Protein AF-C1JI31-F1 (afdb_monomer_lite)

Structure (mmCIF, N/CA/C/O backbone):
data_AF-C1JI31-F1
#
_entry.id   AF-C1JI31-F1
#
loop_
_atom_site.group_PDB
_atom_site.id
_atom_site.type_symbol
_atom_site.label_atom_id
_atom_site.label_alt_id
_atom_site.label_comp_id
_atom_site.label_asym_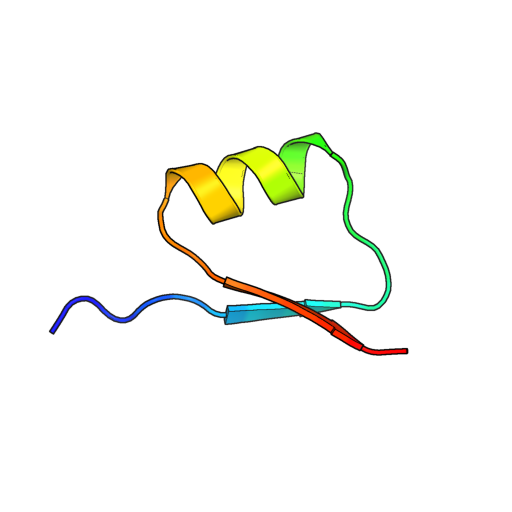id
_atom_site.label_entity_id
_atom_site.label_seq_id
_atom_site.pdbx_PDB_ins_code
_atom_site.Cartn_x
_atom_site.Cartn_y
_atom_site.Cartn_z
_atom_site.occupancy
_atom_site.B_iso_or_equiv
_atom_site.auth_seq_id
_atom_site.auth_comp_id
_atom_site.auth_asym_id
_atom_site.auth_atom_id
_atom_site.pdbx_PDB_model_num
ATOM 1 N N . LEU A 1 1 ? -20.129 -2.614 4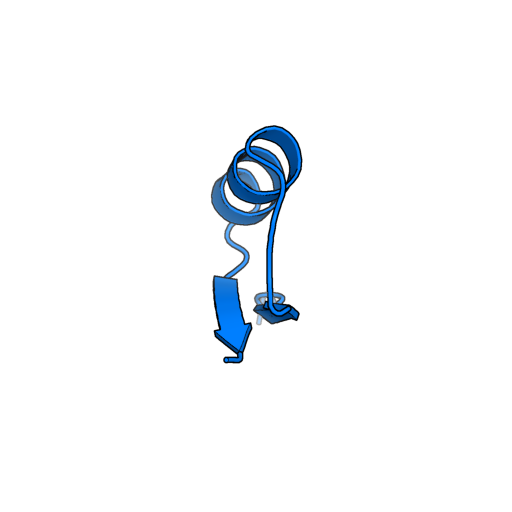.092 1.00 56.16 1 LEU A N 1
ATOM 2 C CA . LEU A 1 1 ? -19.041 -2.982 3.159 1.00 56.16 1 LEU A CA 1
ATOM 3 C C . LEU A 1 1 ? -17.928 -1.941 3.304 1.00 56.16 1 LEU A C 1
ATOM 5 O O . LEU A 1 1 ? -18.042 -0.864 2.732 1.00 56.16 1 LEU A O 1
ATOM 9 N N . THR A 1 2 ? -16.916 -2.181 4.141 1.00 66.25 2 THR A N 1
ATOM 10 C CA . THR A 1 2 ? -15.781 -1.248 4.270 1.00 66.25 2 THR A CA 1
ATOM 11 C C . THR A 1 2 ? -14.961 -1.348 2.991 1.00 66.25 2 THR A C 1
ATOM 13 O O . THR A 1 2 ? -14.383 -2.398 2.713 1.00 66.25 2 THR A O 1
ATOM 16 N N . LYS A 1 3 ? -14.978 -0.303 2.157 1.00 69.50 3 LYS A N 1
ATOM 17 C CA . LYS A 1 3 ? -14.197 -0.291 0.917 1.00 69.50 3 LYS A CA 1
ATOM 18 C C . LYS A 1 3 ? -12.719 -0.212 1.295 1.00 69.50 3 LYS A C 1
ATOM 20 O O . LYS A 1 3 ? -12.278 0.803 1.821 1.00 69.50 3 LYS A O 1
ATOM 25 N N . LYS A 1 4 ? -11.977 -1.293 1.060 1.00 81.88 4 LYS A N 1
ATOM 26 C CA . LYS A 1 4 ? -10.520 -1.296 1.209 1.00 81.88 4 LYS A CA 1
ATOM 27 C C . LYS A 1 4 ? -9.917 -0.476 0.069 1.00 81.88 4 LYS A C 1
ATOM 29 O O . LYS A 1 4 ? -10.266 -0.690 -1.090 1.00 81.88 4 LYS A O 1
ATOM 34 N N . LEU A 1 5 ? -9.069 0.490 0.415 1.00 88.19 5 LEU A N 1
ATOM 35 C CA . LEU A 1 5 ? -8.365 1.336 -0.545 1.00 88.19 5 LEU A CA 1
ATOM 36 C C . LEU A 1 5 ? -7.144 0.580 -1.071 1.00 88.19 5 LEU A C 1
ATOM 38 O O . LEU A 1 5 ? -6.293 0.196 -0.274 1.00 88.19 5 LEU A O 1
ATOM 42 N N . THR A 1 6 ? -7.043 0.406 -2.386 1.00 92.81 6 THR A N 1
ATOM 43 C CA . THR A 1 6 ? -5.829 -0.100 -3.040 1.00 92.81 6 THR A CA 1
ATOM 44 C C . THR A 1 6 ? -5.064 1.076 -3.629 1.00 92.81 6 THR A C 1
ATOM 46 O O . THR A 1 6 ? -5.618 1.833 -4.425 1.00 92.81 6 THR A O 1
ATOM 49 N N . VAL A 1 7 ? -3.802 1.240 -3.235 1.00 93.00 7 VAL A N 1
ATOM 50 C CA . VAL A 1 7 ? -2.925 2.296 -3.748 1.00 93.00 7 VAL A CA 1
ATOM 51 C C . VAL A 1 7 ? -1.889 1.672 -4.671 1.00 93.00 7 VAL A C 1
ATOM 53 O O . VAL A 1 7 ? -1.118 0.811 -4.249 1.00 93.00 7 VAL A O 1
ATOM 56 N N . GLN A 1 8 ? -1.867 2.130 -5.922 1.00 95.00 8 GLN A N 1
ATOM 57 C CA . GLN A 1 8 ? -0.952 1.666 -6.961 1.00 95.00 8 GLN A CA 1
ATOM 58 C C . GLN A 1 8 ? 0.113 2.729 -7.250 1.00 95.00 8 GLN A C 1
ATOM 60 O O . GLN A 1 8 ? -0.229 3.863 -7.582 1.00 95.00 8 GLN A O 1
ATOM 65 N N . ALA A 1 9 ? 1.397 2.385 -7.128 1.00 94.12 9 ALA A N 1
ATOM 66 C CA . ALA A 1 9 ? 2.502 3.272 -7.516 1.00 94.12 9 ALA A CA 1
ATOM 67 C C . ALA A 1 9 ? 3.800 2.498 -7.783 1.00 94.12 9 ALA A C 1
ATOM 69 O O . ALA A 1 9 ? 3.988 1.395 -7.284 1.00 94.12 9 ALA A O 1
ATOM 70 N N . CYS A 1 10 ? 4.751 3.094 -8.505 1.00 94.81 10 CYS A N 1
ATOM 71 C CA . CYS A 1 10 ? 6.046 2.454 -8.774 1.00 94.81 10 CYS A CA 1
ATOM 72 C C . CYS A 1 10 ? 6.945 2.342 -7.537 1.00 94.81 10 CYS A C 1
ATOM 74 O O . CYS A 1 10 ? 7.782 1.446 -7.440 1.00 94.81 10 CYS A O 1
ATOM 76 N N . LYS A 1 11 ? 6.807 3.273 -6.587 1.00 94.25 11 LYS A N 1
ATOM 77 C CA . LYS A 1 11 ? 7.587 3.317 -5.347 1.00 94.25 11 LYS A CA 1
ATOM 78 C C . LYS A 1 11 ? 6.744 3.899 -4.222 1.00 94.25 11 LYS A C 1
ATOM 80 O O . LYS A 1 11 ? 5.943 4.801 -4.438 1.00 94.25 11 LYS A O 1
ATOM 85 N N . PHE A 1 12 ? 7.003 3.425 -3.010 1.00 94.56 12 PHE A N 1
ATOM 86 C CA . PHE A 1 12 ? 6.387 3.921 -1.783 1.00 94.56 12 PHE A CA 1
ATOM 87 C C . PHE A 1 12 ? 7.471 4.204 -0.749 1.00 94.56 12 PHE A C 1
ATOM 89 O O . PHE A 1 12 ? 8.436 3.443 -0.635 1.00 94.56 12 PHE A O 1
ATOM 96 N N . SER A 1 13 ? 7.301 5.271 0.031 1.00 95.75 13 SER A N 1
ATOM 97 C CA . SER A 1 13 ? 8.110 5.481 1.232 1.00 95.75 13 SER A CA 1
ATOM 98 C C . SER A 1 13 ? 7.688 4.494 2.323 1.00 95.75 13 SER A C 1
ATOM 100 O O . SER A 1 13 ? 6.531 4.078 2.372 1.00 95.75 13 SER A O 1
ATOM 102 N N . LYS A 1 14 ? 8.608 4.138 3.229 1.00 95.69 14 LYS A N 1
ATOM 103 C CA . LYS A 1 14 ? 8.308 3.236 4.355 1.00 95.69 14 LYS A CA 1
ATOM 104 C C . LYS A 1 14 ? 7.116 3.737 5.179 1.00 95.69 14 LYS A C 1
ATOM 106 O O . LYS A 1 14 ? 6.156 3.008 5.368 1.00 95.69 14 LYS A O 1
ATOM 111 N N . LYS A 1 15 ? 7.128 5.026 5.536 1.00 96.62 15 LYS A N 1
ATOM 112 C CA . LYS A 1 15 ? 6.038 5.678 6.276 1.00 96.62 15 LYS A CA 1
ATOM 113 C C . LYS A 1 15 ? 4.682 5.538 5.575 1.00 96.62 15 LYS A C 1
ATOM 115 O O . LYS A 1 15 ? 3.681 5.304 6.239 1.00 96.62 15 LYS A O 1
ATOM 120 N N . ALA A 1 16 ? 4.637 5.698 4.250 1.00 94.50 16 ALA A N 1
ATOM 121 C CA . ALA A 1 16 ? 3.393 5.548 3.500 1.00 94.50 16 ALA A CA 1
ATOM 122 C C . ALA A 1 16 ? 2.896 4.097 3.517 1.00 94.50 16 ALA A C 1
ATOM 124 O O . ALA A 1 16 ? 1.703 3.885 3.707 1.00 94.50 16 ALA A O 1
ATOM 125 N N . LYS A 1 17 ? 3.801 3.115 3.376 1.00 94.69 17 LYS A N 1
ATOM 126 C CA . LYS A 1 17 ? 3.433 1.697 3.471 1.00 94.69 17 LYS A CA 1
ATOM 127 C C . LYS A 1 17 ? 2.818 1.368 4.827 1.00 94.69 17 LYS A C 1
ATOM 129 O O . LYS A 1 17 ? 1.704 0.861 4.872 1.00 94.69 17 LYS A O 1
AT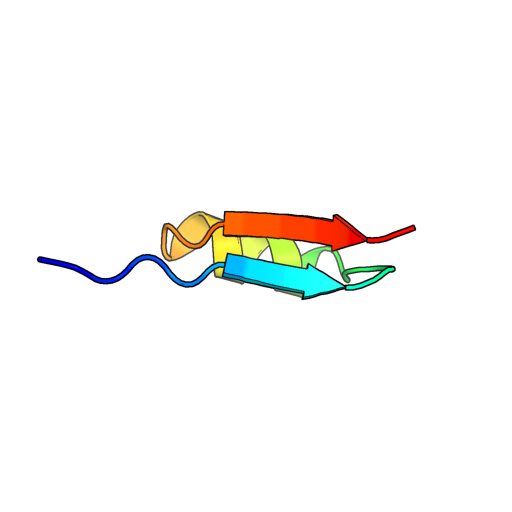OM 134 N N . ASP A 1 18 ? 3.498 1.770 5.899 1.00 95.56 18 ASP A N 1
ATOM 135 C CA . ASP A 1 18 ? 3.068 1.503 7.272 1.00 95.56 18 ASP A CA 1
ATOM 136 C C . ASP A 1 18 ? 1.664 2.077 7.540 1.00 95.56 18 ASP A C 1
ATOM 138 O O . ASP A 1 18 ? 0.811 1.399 8.106 1.00 95.56 18 ASP A O 1
ATOM 142 N N . ILE A 1 19 ? 1.385 3.306 7.086 1.00 95.19 19 ILE A N 1
ATOM 143 C CA . ILE A 1 19 ? 0.064 3.936 7.247 1.00 95.19 19 ILE A CA 1
ATOM 144 C C . ILE A 1 19 ? -1.009 3.184 6.451 1.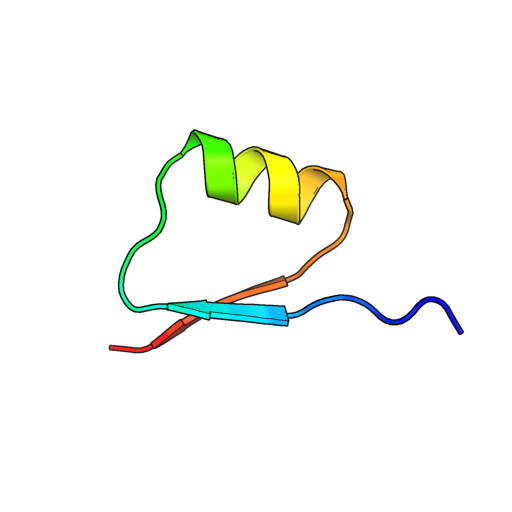00 95.19 19 ILE A C 1
ATOM 146 O O . ILE A 1 19 ? -2.095 2.939 6.977 1.00 95.19 19 ILE A O 1
ATOM 150 N N . ILE A 1 20 ? -0.737 2.834 5.191 1.00 93.00 20 ILE A N 1
ATOM 151 C CA . ILE A 1 20 ? -1.721 2.163 4.329 1.00 93.00 20 ILE A CA 1
ATOM 152 C C . ILE A 1 20 ? -2.066 0.781 4.901 1.00 93.00 20 ILE A C 1
ATOM 154 O O . ILE A 1 20 ? -3.247 0.457 5.024 1.00 93.00 20 ILE A O 1
ATOM 158 N N . GLU A 1 21 ? -1.063 0.011 5.324 1.00 91.69 21 GLU A N 1
ATOM 159 C CA . GLU A 1 21 ? -1.251 -1.318 5.917 1.00 91.69 21 GLU A CA 1
ATOM 160 C C . GLU A 1 21 ? -1.967 -1.252 7.275 1.00 91.69 21 GLU A C 1
ATOM 162 O O . GLU A 1 21 ? -2.912 -2.009 7.502 1.00 91.69 21 GLU A O 1
ATOM 167 N N . GLN A 1 22 ? -1.604 -0.306 8.155 1.00 94.25 22 GLN A N 1
ATOM 168 C C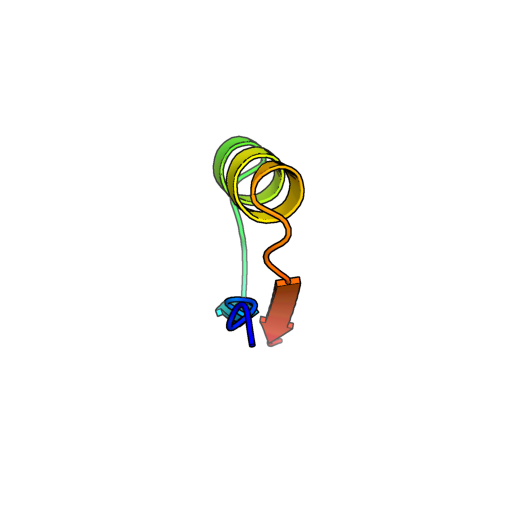A . GLN A 1 22 ? -2.275 -0.112 9.454 1.00 94.25 22 GLN A CA 1
ATOM 169 C C . GLN A 1 22 ? -3.764 0.223 9.315 1.00 94.25 22 GLN A C 1
ATOM 171 O O . GLN A 1 22 ? -4.564 -0.152 10.169 1.00 94.25 22 GLN A O 1
ATOM 176 N N . ASN A 1 23 ? -4.148 0.905 8.236 1.00 92.31 23 ASN A N 1
ATOM 177 C CA . ASN A 1 23 ? -5.544 1.236 7.949 1.00 92.31 23 ASN A CA 1
ATOM 178 C C . ASN A 1 23 ? -6.273 0.128 7.160 1.00 92.31 23 ASN A C 1
ATOM 180 O O . ASN A 1 23 ? -7.417 0.315 6.745 1.00 92.31 23 ASN A O 1
ATOM 184 N N . GLY A 1 24 ? -5.634 -1.029 6.940 1.00 90.25 24 GLY A N 1
ATOM 185 C CA . GLY A 1 24 ? -6.208 -2.156 6.199 1.00 90.25 24 GLY A CA 1
ATOM 186 C C . GLY A 1 24 ? -6.351 -1.909 4.694 1.00 90.25 24 GLY A C 1
ATOM 187 O O . GLY A 1 24 ? -7.155 -2.579 4.034 1.00 90.25 24 GLY A O 1
ATOM 188 N N . GLY A 1 25 ? -5.611 -0.931 4.168 1.00 92.50 25 GLY A N 1
ATOM 189 C CA . GLY A 1 25 ? -5.463 -0.671 2.743 1.00 92.50 25 GLY A CA 1
ATOM 190 C C . GLY A 1 25 ? -4.479 -1.640 2.090 1.00 92.50 25 GLY A C 1
ATOM 191 O O . GLY A 1 25 ? -3.681 -2.293 2.758 1.00 92.50 25 GLY A O 1
ATOM 192 N N . ASN A 1 26 ? -4.552 -1.736 0.768 1.00 93.50 26 ASN A N 1
ATOM 193 C CA . ASN A 1 26 ? -3.714 -2.611 -0.038 1.00 93.50 26 ASN A CA 1
ATOM 194 C C . ASN A 1 26 ? -2.692 -1.781 -0.822 1.00 93.50 26 ASN A C 1
ATOM 196 O O . ASN A 1 26 ? -2.999 -0.681 -1.286 1.00 93.50 26 ASN A O 1
ATOM 200 N N . ILE A 1 27 ? -1.484 -2.311 -0.989 1.00 93.56 27 ILE A N 1
ATOM 201 C CA . ILE A 1 27 ? -0.401 -1.650 -1.722 1.00 93.56 27 ILE A CA 1
ATOM 202 C C . ILE A 1 27 ? -0.061 -2.500 -2.932 1.00 93.56 27 ILE A C 1
ATOM 204 O O . ILE A 1 27 ? 0.255 -3.680 -2.801 1.00 93.56 27 ILE A O 1
ATOM 208 N N . GLU A 1 28 ? -0.069 -1.882 -4.103 1.00 94.88 28 GLU A N 1
ATOM 209 C CA . GLU A 1 28 ? 0.293 -2.530 -5.353 1.00 94.88 28 GLU A CA 1
ATOM 210 C C . GLU A 1 28 ? 1.429 -1.757 -6.018 1.00 94.88 28 GLU A C 1
ATOM 212 O O . GLU A 1 28 ? 1.334 -0.559 -6.291 1.00 94.88 28 GLU A O 1
ATOM 217 N N . ILE A 1 29 ? 2.546 -2.444 -6.255 1.00 94.06 29 ILE A N 1
ATOM 218 C CA . ILE A 1 29 ? 3.675 -1.852 -6.967 1.00 94.06 29 ILE A CA 1
ATOM 219 C C . ILE A 1 29 ? 3.504 -2.110 -8.459 1.00 94.06 29 ILE A C 1
ATOM 221 O O . ILE A 1 29 ? 3.620 -3.247 -8.911 1.00 94.06 29 ILE A O 1
ATOM 225 N N . ILE A 1 30 ? 3.242 -1.043 -9.210 1.00 92.88 30 ILE A N 1
ATOM 226 C CA . ILE A 1 30 ? 3.164 -1.070 -10.675 1.00 92.88 30 ILE A CA 1
ATOM 227 C C . ILE A 1 30 ? 4.534 -0.717 -11.253 1.00 92.88 30 ILE A C 1
ATOM 229 O O . ILE A 1 30 ? 5.104 0.320 -10.920 1.00 92.88 30 ILE A O 1
ATOM 233 N N . ARG A 1 31 ? 5.096 -1.637 -12.035 1.00 78.88 31 ARG A N 1
ATOM 234 C CA . ARG A 1 31 ? 6.471 -1.571 -12.541 1.00 78.88 31 ARG A CA 1
ATOM 235 C C . ARG A 1 31 ? 6.589 -0.705 -13.785 1.00 78.88 31 ARG A C 1
ATOM 237 O O . ARG A 1 31 ? 5.672 -0.788 -14.628 1.00 78.88 31 ARG A O 1
#

Secondary structure (DSSP, 8-state):
---PPEEEES---HHHHHHHHHTT-EEEE--

Radius of gyration: 9.49 Å; chains: 1; bounding box: 27×9×22 Å

InterPro domains:
  IPR021131 Large ribosomal subunit protein uL15/eL18 [PF00828] (1-28)
  IPR036227 Large ribosomal subunit protein uL15/eL18 superfamily [SSF52080] (1-29)

pLDDT: mean 90.01, std 9.45, range [56.16, 96.62]

Foldseek 3Di:
DPDAAEDEEQDDDPVRVVVSVVVVHHYHHDD

Sequence (31 aa):
LTKKLTVQACKFSKKAKDIIEQNGGNIEIIR

Organism: Phy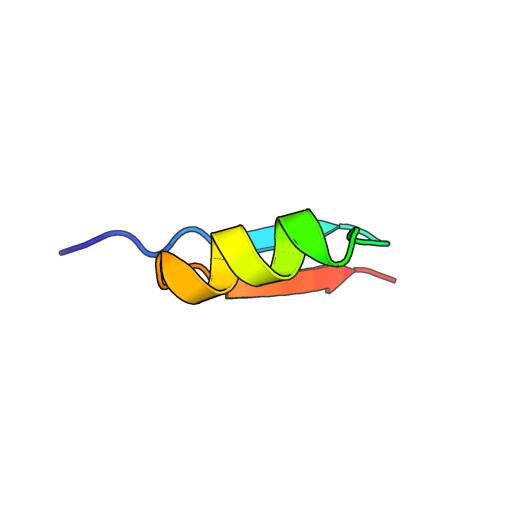toplasma vitis (NCBI:txid131152)